Protein AF-A0A5C8LH53-F1 (afdb_monomer)

Radius of gyration: 13.23 Å; Cα contacts (8 Å, |Δi|>4): 88; chains: 1; bounding box: 44×20×26 Å

Foldseek 3Di:
DCPVVVVVVVVVVCCQAPPCAWEFEADPQQQTPDIHPNVCVVQVHDPVRRRPDHPVVRPPPPPHDYDYDD

Structure (mmCIF, N/CA/C/O backbone):
data_AF-A0A5C8LH53-F1
#
_entry.id   AF-A0A5C8LH53-F1
#
loop_
_atom_site.group_PDB
_atom_site.id
_atom_site.type_symbol
_atom_site.label_atom_id
_atom_site.label_alt_id
_atom_site.label_comp_id
_atom_site.label_asym_id
_atom_site.label_entity_id
_atom_site.label_seq_id
_atom_site.pdbx_PDB_ins_code
_atom_site.Cartn_x
_atom_site.Cartn_y
_atom_site.Cartn_z
_atom_site.o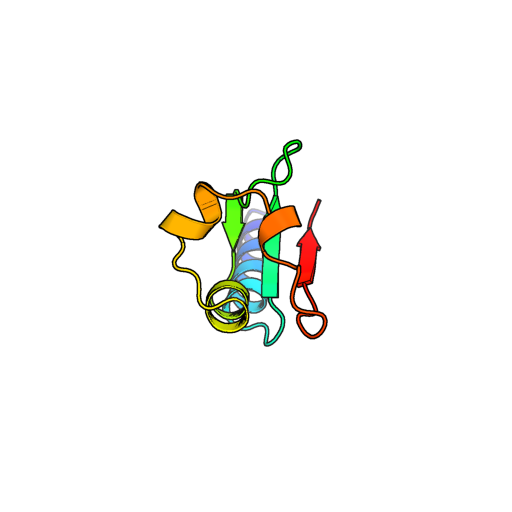ccupancy
_atom_site.B_iso_or_equiv
_atom_site.auth_seq_id
_atom_site.auth_comp_id
_atom_site.auth_asym_id
_atom_site.auth_atom_id
_atom_site.pdbx_PDB_model_num
ATOM 1 N N . MET A 1 1 ? 26.643 -0.054 -5.575 1.00 63.00 1 MET A N 1
ATOM 2 C CA . MET A 1 1 ? 26.034 -1.030 -4.627 1.00 63.00 1 MET A CA 1
ATOM 3 C C . MET A 1 1 ? 24.646 -0.589 -4.138 1.00 63.00 1 MET A C 1
ATOM 5 O O . MET A 1 1 ? 23.839 -1.462 -3.855 1.00 63.00 1 MET A O 1
ATOM 9 N N . TYR A 1 2 ? 24.314 0.712 -4.133 1.00 67.12 2 TYR A N 1
ATOM 10 C CA . TYR A 1 2 ? 22.949 1.215 -3.871 1.00 67.12 2 TYR A CA 1
ATOM 11 C C . TYR A 1 2 ? 21.946 0.999 -5.021 1.00 67.12 2 TYR A C 1
ATOM 13 O O . TYR A 1 2 ? 20.743 0.939 -4.776 1.00 67.12 2 TYR A O 1
ATOM 21 N N . ASP A 1 3 ? 22.421 0.823 -6.259 1.00 73.94 3 ASP A N 1
ATOM 22 C CA . ASP A 1 3 ? 21.552 0.763 -7.445 1.00 73.94 3 ASP A CA 1
ATOM 23 C C . ASP A 1 3 ? 20.521 -0.367 -7.392 1.00 73.94 3 ASP A C 1
ATOM 25 O O . ASP A 1 3 ? 19.394 -0.198 -7.847 1.00 73.94 3 ASP A O 1
ATOM 29 N N . ARG A 1 4 ? 20.860 -1.503 -6.767 1.00 76.94 4 ARG A N 1
ATOM 30 C CA . ARG A 1 4 ? 19.939 -2.644 -6.669 1.00 76.94 4 ARG A CA 1
ATOM 31 C C . ARG A 1 4 ? 18.719 -2.358 -5.796 1.00 76.94 4 ARG A C 1
ATOM 33 O O . ARG A 1 4 ? 17.634 -2.809 -6.146 1.00 76.94 4 ARG A O 1
ATOM 40 N N . ILE A 1 5 ? 18.880 -1.607 -4.706 1.00 80.75 5 ILE A N 1
ATOM 41 C CA . ILE A 1 5 ? 17.770 -1.263 -3.802 1.00 80.75 5 ILE A CA 1
ATOM 42 C C . ILE A 1 5 ? 16.836 -0.275 -4.499 1.00 80.75 5 ILE A C 1
ATOM 44 O O . ILE A 1 5 ? 15.632 -0.504 -4.566 1.00 80.75 5 ILE A O 1
ATOM 48 N N . VAL A 1 6 ? 17.402 0.766 -5.113 1.00 82.12 6 VAL A N 1
ATOM 49 C CA . VAL A 1 6 ? 16.625 1.788 -5.830 1.00 82.12 6 VAL A CA 1
ATOM 50 C C . VAL A 1 6 ? 15.874 1.179 -7.015 1.00 82.12 6 VAL A C 1
ATOM 52 O O . VAL A 1 6 ? 14.721 1.521 -7.275 1.00 82.12 6 VAL A O 1
ATOM 55 N N . GLN A 1 7 ? 16.501 0.253 -7.741 1.00 81.50 7 GLN A N 1
ATOM 56 C CA . GLN A 1 7 ? 15.885 -0.394 -8.895 1.00 81.50 7 GLN A CA 1
ATOM 57 C C . GLN A 1 7 ? 14.761 -1.358 -8.487 1.00 81.50 7 GLN A C 1
ATOM 59 O O . GLN A 1 7 ? 13.722 -1.393 -9.150 1.00 81.50 7 GLN A O 1
ATOM 64 N N . GLN A 1 8 ? 14.922 -2.086 -7.377 1.00 82.50 8 GLN A N 1
ATOM 65 C CA . GLN A 1 8 ? 13.861 -2.910 -6.787 1.00 82.50 8 GLN A CA 1
ATOM 66 C C . GLN A 1 8 ? 12.682 -2.050 -6.318 1.00 82.50 8 GLN A C 1
ATOM 68 O O . GLN A 1 8 ? 11.543 -2.344 -6.669 1.00 82.50 8 GLN A O 1
ATOM 73 N N . GLU A 1 9 ? 12.944 -0.947 -5.614 1.00 82.19 9 GLU A N 1
ATOM 74 C CA . GLU A 1 9 ? 11.901 -0.051 -5.106 1.00 82.19 9 GLU A CA 1
ATOM 75 C C . GLU A 1 9 ? 11.115 0.622 -6.239 1.00 82.19 9 GLU A C 1
ATOM 77 O O . GLU A 1 9 ? 9.889 0.703 -6.189 1.00 82.19 9 GLU A O 1
ATOM 82 N N . ARG A 1 10 ? 11.799 1.044 -7.311 1.00 81.81 10 ARG A N 1
ATOM 83 C CA . ARG A 1 10 ? 11.146 1.592 -8.510 1.00 81.81 10 ARG A CA 1
ATOM 84 C C . ARG A 1 10 ? 10.281 0.558 -9.208 1.00 81.81 10 ARG A C 1
ATOM 86 O O . ARG A 1 10 ? 9.136 0.851 -9.522 1.00 81.81 10 ARG A O 1
ATOM 93 N N . THR A 1 11 ? 10.812 -0.645 -9.416 1.00 81.19 11 THR A N 1
ATOM 94 C CA . THR A 1 11 ? 10.061 -1.733 -10.058 1.00 81.19 11 THR A CA 1
ATOM 95 C C . THR A 1 11 ? 8.823 -2.079 -9.236 1.00 81.19 11 THR A C 1
ATOM 97 O O . THR A 1 11 ? 7.726 -2.160 -9.783 1.00 81.19 11 THR A O 1
ATOM 100 N N . PHE A 1 12 ? 8.980 -2.198 -7.915 1.00 81.00 12 PHE A N 1
ATOM 101 C CA . PHE A 1 12 ? 7.875 -2.424 -6.993 1.00 81.00 12 PHE A CA 1
ATOM 102 C C . PHE A 1 12 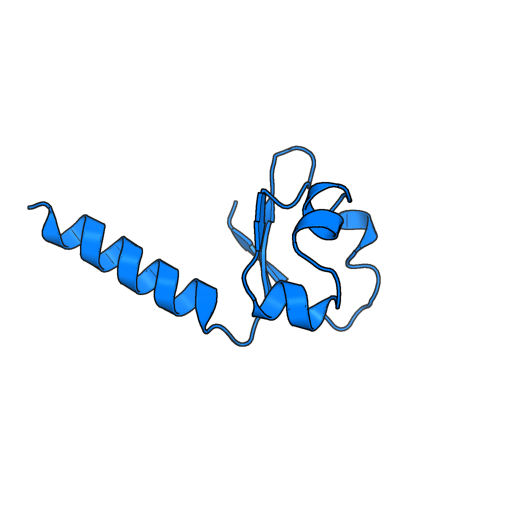? 6.840 -1.302 -7.070 1.00 81.00 12 PHE A C 1
ATOM 104 O O . PHE A 1 12 ? 5.662 -1.584 -7.246 1.00 81.00 12 PHE A O 1
ATOM 111 N N . ARG A 1 13 ? 7.264 -0.034 -7.018 1.00 80.56 13 ARG A N 1
ATOM 112 C CA . ARG A 1 13 ? 6.363 1.124 -7.092 1.00 80.56 13 ARG A CA 1
ATOM 113 C C . ARG A 1 13 ? 5.613 1.188 -8.421 1.00 80.56 13 ARG A C 1
ATOM 115 O O . ARG A 1 13 ? 4.424 1.477 -8.425 1.00 80.56 13 ARG A O 1
ATOM 122 N N . THR A 1 14 ? 6.268 0.876 -9.537 1.00 82.75 14 THR A N 1
ATOM 123 C CA . THR A 1 14 ? 5.616 0.808 -10.852 1.00 82.75 14 THR A CA 1
ATOM 124 C C . THR A 1 14 ? 4.574 -0.307 -10.894 1.00 82.75 14 THR A C 1
ATOM 126 O O . THR A 1 14 ? 3.446 -0.067 -11.310 1.00 82.75 14 THR A O 1
ATOM 129 N N . VAL A 1 15 ? 4.907 -1.513 -10.432 1.00 80.56 15 VAL A N 1
ATOM 130 C CA . VAL A 1 15 ? 3.940 -2.621 -10.390 1.00 80.56 15 VAL A CA 1
ATOM 131 C C . VAL A 1 15 ? 2.791 -2.300 -9.438 1.00 80.56 15 VAL A C 1
ATOM 133 O O . VAL A 1 15 ? 1.638 -2.531 -9.781 1.00 80.56 15 VAL A O 1
ATOM 136 N N . PHE A 1 16 ? 3.088 -1.722 -8.277 1.00 82.31 16 PHE A N 1
ATOM 137 C CA . PHE A 1 16 ? 2.092 -1.323 -7.294 1.00 82.31 16 PHE A CA 1
ATOM 138 C C . PHE A 1 16 ? 1.099 -0.320 -7.886 1.00 82.31 16 PHE A C 1
ATOM 140 O O . PHE A 1 16 ? -0.101 -0.573 -7.853 1.00 82.31 16 PHE A O 1
ATOM 147 N N . GLU A 1 17 ? 1.582 0.765 -8.492 1.00 80.56 17 GLU A N 1
ATOM 148 C CA . GLU A 1 17 ? 0.733 1.853 -8.991 1.00 80.56 17 GLU A CA 1
ATOM 149 C C . GLU A 1 17 ? -0.052 1.475 -10.260 1.00 80.56 17 GLU A C 1
ATOM 151 O O . GLU A 1 17 ? -1.210 1.864 -10.416 1.00 80.56 17 GLU A O 1
ATOM 156 N N . PHE A 1 18 ? 0.556 0.696 -11.164 1.00 79.81 18 PHE A N 1
ATOM 157 C CA . PHE A 1 18 ? -0.026 0.372 -12.474 1.00 79.81 18 PHE A CA 1
ATOM 158 C C . PHE A 1 18 ? -0.695 -1.008 -12.558 1.00 79.81 18 PHE A C 1
ATOM 160 O O . PHE A 1 18 ? -1.262 -1.336 -13.602 1.00 79.81 18 PHE A O 1
ATOM 167 N N . ALA A 1 19 ? -0.665 -1.830 -11.505 1.00 79.69 19 ALA A N 1
ATOM 168 C CA . ALA A 1 19 ? -1.374 -3.107 -11.511 1.00 79.69 19 ALA A CA 1
ATOM 169 C C . ALA A 1 19 ? -2.885 -2.907 -11.712 1.00 79.69 19 ALA A C 1
ATOM 171 O O . ALA A 1 19 ? -3.517 -2.085 -11.055 1.00 79.69 19 ALA A O 1
ATOM 172 N N . ALA A 1 20 ? -3.487 -3.731 -12.573 1.00 74.81 20 ALA A N 1
ATOM 173 C CA . ALA A 1 20 ? -4.942 -3.804 -12.742 1.00 74.81 20 ALA A CA 1
ATOM 174 C C . ALA A 1 20 ? -5.655 -4.514 -11.569 1.00 74.81 20 ALA A C 1
ATOM 176 O O . ALA A 1 20 ? -6.880 -4.607 -11.549 1.00 74.81 20 ALA A O 1
ATOM 177 N N . VAL A 1 21 ? -4.886 -5.027 -10.605 1.00 77.44 21 VAL A N 1
ATOM 178 C CA . VAL A 1 21 ? -5.361 -5.715 -9.403 1.00 77.44 21 VAL A CA 1
ATOM 179 C C . VAL A 1 21 ? -5.177 -4.788 -8.207 1.00 77.44 21 VAL A C 1
ATOM 181 O O . VAL A 1 21 ? -4.164 -4.093 -8.096 1.00 77.44 21 VAL A O 1
ATOM 184 N N . GLY A 1 22 ? -6.155 -4.779 -7.303 1.00 79.50 22 GLY A N 1
ATOM 185 C CA . GLY A 1 22 ? -6.053 -4.038 -6.057 1.00 79.50 22 GLY A CA 1
ATOM 186 C C . GLY A 1 22 ? -4.970 -4.633 -5.159 1.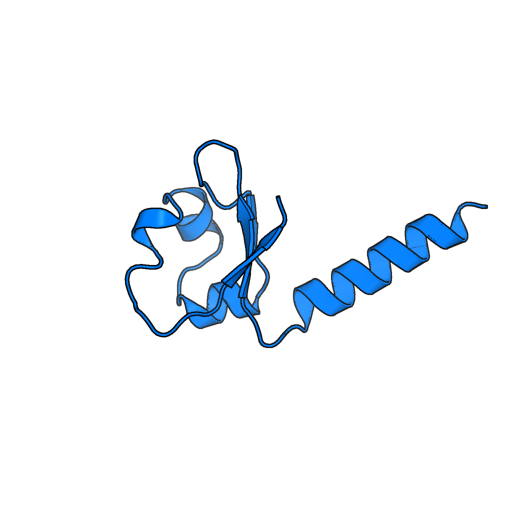00 79.50 22 GLY A C 1
ATOM 187 O O . GLY A 1 22 ? -5.048 -5.801 -4.782 1.00 79.50 22 GLY A O 1
ATOM 188 N N . ILE A 1 23 ? -3.963 -3.836 -4.817 1.00 83.25 23 ILE A N 1
ATOM 189 C CA . ILE A 1 23 ? -2.902 -4.210 -3.881 1.00 83.25 23 ILE A CA 1
ATOM 190 C C . ILE A 1 23 ? -3.053 -3.330 -2.649 1.00 83.25 23 ILE A C 1
ATOM 192 O O . ILE A 1 23 ? -3.133 -2.105 -2.757 1.00 83.25 23 ILE A O 1
ATOM 196 N N . THR A 1 24 ? -3.086 -3.949 -1.473 1.00 82.88 24 THR A N 1
ATOM 197 C CA . THR A 1 24 ? -3.089 -3.228 -0.201 1.00 82.88 24 THR A CA 1
ATOM 198 C C . THR A 1 24 ? -2.173 -3.914 0.799 1.00 82.88 24 THR A C 1
ATOM 200 O O . THR A 1 24 ? -2.090 -5.143 0.845 1.00 82.88 24 THR A O 1
ATOM 203 N N . ARG A 1 25 ? -1.468 -3.107 1.591 1.00 83.75 25 ARG A N 1
ATOM 204 C CA . ARG A 1 25 ? -0.698 -3.563 2.746 1.00 83.75 25 ARG A CA 1
ATOM 205 C C . ARG A 1 25 ? -1.532 -3.293 3.984 1.00 83.75 25 ARG A C 1
ATOM 207 O O . ARG A 1 25 ? -1.988 -2.164 4.163 1.00 83.75 25 ARG A O 1
ATOM 214 N N . ILE A 1 26 ? -1.735 -4.307 4.814 1.00 82.12 26 ILE A N 1
ATOM 215 C CA . ILE A 1 26 ? -2.503 -4.187 6.054 1.00 82.12 26 ILE A CA 1
ATOM 216 C C . ILE A 1 26 ? -1.605 -4.283 7.282 1.00 82.12 26 ILE A C 1
ATOM 218 O O . ILE A 1 26 ? -0.529 -4.870 7.225 1.00 82.12 26 ILE A O 1
ATOM 222 N N . ASP A 1 27 ? -2.057 -3.712 8.395 1.00 82.44 27 ASP A N 1
ATOM 223 C CA . ASP A 1 27 ? -1.485 -3.994 9.709 1.00 82.44 27 ASP A CA 1
ATOM 224 C C . ASP A 1 27 ? -2.016 -5.326 10.276 1.00 82.44 27 ASP A C 1
ATOM 226 O O . ASP A 1 27 ? -2.921 -5.962 9.726 1.00 82.44 27 ASP A O 1
ATOM 230 N N . LEU A 1 28 ? -1.478 -5.736 11.428 1.00 80.94 28 LEU A N 1
ATOM 231 C CA . LEU A 1 28 ? -1.936 -6.927 12.158 1.00 80.94 28 LEU A CA 1
ATOM 232 C C . LEU A 1 28 ? -3.414 -6.843 12.591 1.00 80.94 28 LEU A C 1
ATOM 234 O O . LEU A 1 28 ? -4.033 -7.868 12.867 1.00 80.94 28 LEU A O 1
ATOM 238 N N . ASN A 1 29 ? -3.994 -5.640 12.617 1.00 77.75 29 ASN A N 1
ATOM 239 C CA . ASN A 1 29 ? -5.404 -5.388 12.913 1.00 77.75 29 ASN A CA 1
ATOM 240 C C . ASN A 1 29 ? -6.271 -5.324 11.642 1.00 77.75 29 ASN A C 1
ATOM 242 O O . ASN A 1 29 ? -7.417 -4.870 11.703 1.00 77.75 29 ASN A O 1
ATOM 246 N N . GLN A 1 30 ? -5.743 -5.767 10.495 1.00 75.62 30 GLN A N 1
ATOM 247 C CA . GLN A 1 30 ? -6.413 -5.758 9.193 1.00 75.62 30 GLN A CA 1
ATOM 248 C C . GLN A 1 30 ? -6.821 -4.359 8.716 1.00 75.62 30 GLN A C 1
ATOM 250 O O . GLN A 1 30 ? -7.791 -4.208 7.971 1.00 75.62 30 GLN A O 1
ATOM 255 N N . ARG A 1 31 ? -6.104 -3.318 9.138 1.00 79.38 31 ARG A N 1
ATOM 256 C CA . ARG A 1 31 ? -6.304 -1.948 8.664 1.00 79.38 31 ARG A CA 1
ATOM 257 C C . ARG A 1 31 ? -5.382 -1.672 7.480 1.00 79.38 31 ARG A C 1
ATOM 259 O O . ARG A 1 31 ? -4.182 -1.914 7.601 1.00 79.38 31 ARG A O 1
ATOM 266 N N . PRO A 1 32 ? -5.899 -1.152 6.354 1.00 78.00 32 PRO A N 1
ATOM 267 C CA . PRO A 1 32 ? -5.074 -0.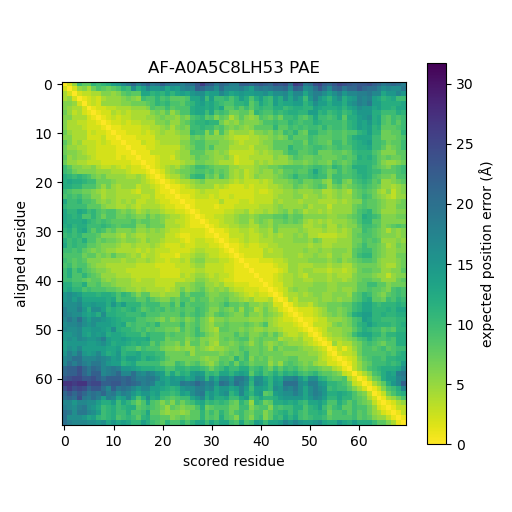719 5.232 1.00 78.00 32 PRO A CA 1
ATOM 268 C C . PRO A 1 32 ? -4.074 0.360 5.670 1.00 78.00 32 PRO A C 1
ATOM 270 O O . PRO A 1 32 ? -4.464 1.456 6.069 1.00 78.00 32 PRO A O 1
ATOM 273 N N . ILE A 1 33 ? -2.782 0.052 5.583 1.00 81.19 33 ILE A N 1
ATOM 274 C CA . ILE A 1 33 ? -1.681 1.008 5.756 1.00 81.19 33 ILE A CA 1
ATOM 275 C C . ILE A 1 33 ? -1.425 1.717 4.423 1.00 81.19 33 ILE A C 1
ATOM 277 O O . ILE A 1 33 ? -1.311 2.939 4.370 1.00 81.19 33 ILE A O 1
ATOM 281 N N . GLU A 1 34 ? -1.374 0.938 3.341 1.00 79.88 34 GLU A N 1
ATOM 282 C CA . GLU A 1 34 ? -1.124 1.407 1.979 1.00 79.88 34 GLU A CA 1
ATOM 283 C C . GLU A 1 34 ? -2.068 0.701 1.005 1.00 79.88 34 GLU A C 1
ATOM 285 O O . GLU A 1 34 ? -2.409 -0.469 1.178 1.00 79.88 34 GLU A O 1
ATOM 290 N N . SER A 1 35 ? -2.494 1.408 -0.035 1.00 80.69 35 SER A N 1
ATOM 291 C CA . SER A 1 35 ? -3.324 0.862 -1.108 1.00 80.69 35 SER A CA 1
ATOM 292 C C . SER A 1 35 ? -2.942 1.489 -2.435 1.00 80.69 35 SER A C 1
ATOM 294 O O . SER A 1 35 ? -2.662 2.685 -2.486 1.00 80.69 35 SER A O 1
ATOM 296 N N . ASN A 1 36 ? -2.930 0.693 -3.502 1.00 84.44 36 ASN A N 1
ATOM 297 C CA . ASN A 1 36 ? -2.734 1.239 -4.835 1.00 84.44 36 ASN A CA 1
ATOM 298 C C . ASN A 1 36 ? -4.017 1.890 -5.357 1.00 84.44 36 ASN A C 1
ATOM 300 O O . ASN A 1 36 ? -5.135 1.609 -4.911 1.00 84.44 36 ASN A O 1
ATOM 304 N N . SER A 1 37 ? -3.863 2.746 -6.360 1.00 82.44 37 SER A N 1
ATOM 305 C CA . SER A 1 37 ? -4.989 3.438 -6.978 1.00 82.44 37 SER A CA 1
ATOM 306 C C . SER A 1 37 ? -5.978 2.470 -7.655 1.00 82.44 37 SER A C 1
ATOM 308 O O . SER A 1 37 ? -7.163 2.782 -7.767 1.00 82.44 37 SER A O 1
ATOM 310 N N . ALA A 1 38 ? -5.565 1.251 -8.029 1.00 83.62 38 ALA A N 1
ATOM 311 C CA . ALA A 1 38 ? -6.493 0.199 -8.459 1.00 83.62 38 ALA A CA 1
ATOM 312 C C . ALA A 1 38 ? -7.395 -0.309 -7.323 1.00 83.62 38 ALA A C 1
ATOM 314 O O . ALA A 1 38 ? -8.593 -0.446 -7.537 1.00 83.62 38 ALA A O 1
ATOM 315 N N . PHE A 1 39 ? -6.873 -0.521 -6.115 1.00 80.44 39 PHE A N 1
ATOM 316 C CA . PHE A 1 39 ? -7.641 -0.953 -4.945 1.00 80.44 39 PHE A CA 1
ATOM 317 C C . PHE A 1 39 ? -8.674 0.099 -4.528 1.00 80.44 39 PHE A C 1
ATOM 319 O O . PHE A 1 39 ? -9.836 -0.234 -4.290 1.00 80.44 39 PHE A O 1
ATOM 326 N N . GLN A 1 40 ? -8.275 1.374 -4.545 1.00 79.62 40 GLN A N 1
ATOM 327 C CA . GLN A 1 40 ? -9.174 2.508 -4.309 1.00 79.62 40 GLN A CA 1
ATOM 328 C C . GLN A 1 40 ? -10.288 2.568 -5.363 1.00 79.62 40 GLN A C 1
ATOM 330 O O . GLN A 1 40 ? -11.462 2.653 -5.015 1.00 79.62 40 GLN A O 1
ATOM 335 N N . ARG A 1 41 ? -9.949 2.433 -6.656 1.00 79.44 41 ARG A N 1
ATOM 336 C CA . ARG A 1 41 ? -10.937 2.381 -7.751 1.00 79.44 41 ARG A CA 1
ATOM 337 C C . ARG A 1 41 ? -11.856 1.160 -7.673 1.00 79.44 41 ARG A C 1
ATOM 339 O O . ARG A 1 41 ? -13.039 1.285 -7.961 1.00 79.44 41 ARG A O 1
ATOM 346 N N . MET A 1 42 ? -11.327 -0.006 -7.299 1.00 76.50 42 MET A N 1
ATOM 347 C CA . MET A 1 42 ? -12.087 -1.258 -7.215 1.00 76.50 42 MET A CA 1
ATOM 348 C C . MET A 1 42 ? -13.118 -1.232 -6.093 1.00 76.50 42 MET A C 1
ATOM 350 O O . MET A 1 42 ? -14.212 -1.764 -6.265 1.00 76.50 42 MET A O 1
ATOM 354 N N . LEU A 1 43 ? -12.773 -0.641 -4.950 1.00 75.06 43 LEU A N 1
ATOM 355 C CA . LEU A 1 43 ? -13.682 -0.561 -3.811 1.00 75.06 43 LEU A CA 1
ATOM 356 C C . LEU A 1 43 ? -14.503 0.736 -3.789 1.00 75.06 43 LEU A C 1
ATOM 358 O O . LEU A 1 43 ? -15.506 0.797 -3.087 1.00 75.06 43 LEU 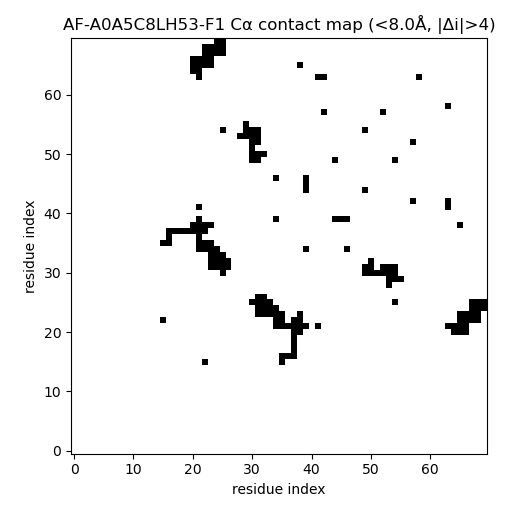A O 1
ATOM 362 N N . GLY A 1 44 ? -14.106 1.753 -4.560 1.00 74.50 44 GLY A N 1
ATOM 363 C CA . GLY A 1 44 ? -14.787 3.049 -4.628 1.00 74.50 44 GLY A CA 1
ATOM 364 C C . GLY A 1 44 ? -14.625 3.906 -3.370 1.00 74.50 44 GLY A C 1
ATOM 365 O O . GLY A 1 44 ? -15.321 4.907 -3.235 1.00 74.50 44 GLY A O 1
ATOM 366 N N . TYR A 1 45 ? -13.724 3.524 -2.460 1.00 72.25 45 TYR A N 1
ATOM 367 C CA . TYR A 1 45 ? -13.436 4.261 -1.230 1.00 72.25 45 TYR A CA 1
ATOM 368 C C . TYR A 1 45 ? -12.179 5.112 -1.393 1.00 72.25 45 TYR A C 1
ATOM 370 O O . TYR A 1 45 ? -11.167 4.652 -1.929 1.00 72.25 45 TYR A O 1
ATOM 378 N N . GLY A 1 46 ? -12.228 6.346 -0.887 1.00 67.06 46 GLY A N 1
ATOM 379 C CA . GLY A 1 46 ? -11.054 7.214 -0.816 1.00 67.06 46 GLY A CA 1
ATOM 380 C C . GLY A 1 46 ? -10.063 6.748 0.255 1.00 67.06 46 GLY A C 1
ATOM 381 O O . GLY A 1 46 ? -10.456 6.134 1.245 1.00 67.06 46 GLY A O 1
ATOM 382 N N . GLU A 1 47 ? -8.777 7.082 0.100 1.00 67.75 47 GLU A N 1
ATOM 383 C CA . GLU A 1 47 ? -7.681 6.666 1.000 1.00 67.75 47 GLU A CA 1
ATOM 384 C C . GLU A 1 47 ? -7.992 6.891 2.495 1.00 67.75 47 GLU A C 1
ATOM 386 O O . GLU A 1 47 ? -7.697 6.050 3.345 1.00 67.75 47 GLU A O 1
ATOM 391 N N . ILE A 1 48 ? -8.643 8.013 2.815 1.00 65.75 48 ILE A N 1
ATOM 392 C CA . ILE A 1 48 ? -9.009 8.410 4.183 1.00 65.75 48 ILE A CA 1
ATOM 393 C C . ILE A 1 48 ? -10.074 7.475 4.777 1.00 65.75 48 ILE A C 1
ATOM 395 O O . ILE A 1 48 ? -10.020 7.130 5.959 1.00 65.75 48 ILE A O 1
ATOM 399 N N . GLU A 1 49 ? -11.034 7.040 3.962 1.00 66.81 49 GLU A N 1
ATOM 400 C CA . GLU A 1 49 ? -12.088 6.120 4.390 1.0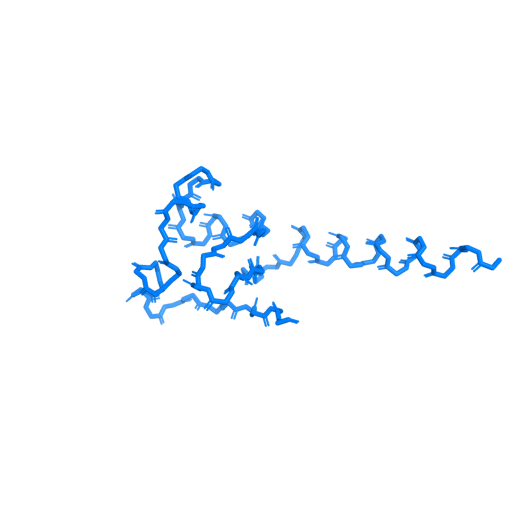0 66.81 49 GLU A CA 1
ATOM 401 C C . GLU A 1 49 ? -11.553 4.697 4.558 1.00 66.81 49 GLU A C 1
ATOM 403 O O . GLU A 1 49 ? -11.988 3.986 5.466 1.00 66.81 49 GLU A O 1
ATOM 408 N N . MET A 1 50 ? -10.570 4.303 3.737 1.00 69.38 50 MET A N 1
ATOM 409 C CA . MET A 1 50 ? -9.906 3.001 3.854 1.00 69.38 50 MET A CA 1
ATOM 410 C C . MET A 1 50 ? -9.079 2.892 5.135 1.00 69.38 50 MET A C 1
ATOM 412 O O . MET A 1 50 ? -9.151 1.876 5.815 1.00 69.38 50 MET A O 1
ATOM 416 N N . LYS A 1 51 ? -8.337 3.942 5.514 1.00 68.00 51 LYS A N 1
ATOM 417 C CA . LYS A 1 51 ? -7.490 3.928 6.725 1.00 68.00 51 LYS A CA 1
ATOM 418 C C . LYS A 1 51 ? -8.281 3.762 8.025 1.00 68.00 51 LYS A C 1
ATOM 420 O O . LYS A 1 51 ? -7.762 3.234 9.006 1.00 68.00 51 LYS A O 1
ATOM 425 N N . ASN A 1 52 ? -9.541 4.194 8.034 1.00 69.88 52 ASN A N 1
ATOM 426 C CA . ASN A 1 52 ? -10.402 4.152 9.216 1.00 69.88 52 ASN A CA 1
ATOM 427 C C . ASN A 1 52 ? -11.348 2.945 9.259 1.00 69.88 52 ASN A C 1
ATOM 429 O O . ASN A 1 52 ? -12.104 2.807 10.223 1.00 69.8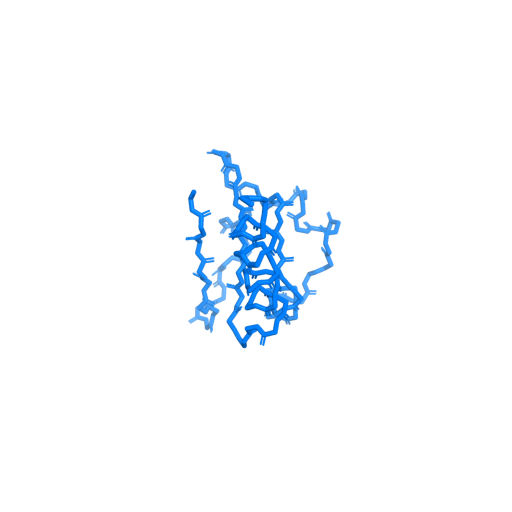8 52 ASN A O 1
ATOM 433 N N . LYS A 1 53 ? -11.318 2.061 8.253 1.00 70.75 53 LYS A N 1
ATOM 434 C CA . LYS A 1 53 ? -12.174 0.872 8.201 1.00 70.75 53 LYS A CA 1
ATOM 435 C C . LYS A 1 53 ? -11.338 -0.409 8.147 1.00 70.75 53 LYS A C 1
ATOM 437 O O . LYS A 1 53 ? -10.344 -0.470 7.430 1.00 70.75 53 LYS A O 1
ATOM 442 N N . PRO A 1 54 ? -11.732 -1.452 8.896 1.00 70.25 54 PRO A N 1
ATOM 443 C CA . PRO A 1 54 ? -11.093 -2.751 8.770 1.00 70.25 54 PRO A CA 1
ATOM 444 C C . PRO A 1 54 ? -11.375 -3.333 7.381 1.00 70.25 54 PRO A C 1
ATOM 446 O O . PRO A 1 54 ? -12.505 -3.274 6.888 1.00 70.25 54 PRO A O 1
ATOM 449 N N . LEU A 1 55 ? -10.349 -3.938 6.779 1.00 72.38 55 LEU A N 1
ATOM 450 C CA . LEU A 1 55 ? -10.400 -4.562 5.457 1.00 72.38 55 LEU A CA 1
ATOM 451 C C . LEU A 1 55 ? -11.544 -5.587 5.350 1.00 72.38 55 LEU A C 1
ATOM 453 O O . LEU A 1 55 ? -12.212 -5.675 4.319 1.00 72.38 55 LEU A O 1
ATOM 457 N N . SER A 1 56 ? -11.818 -6.312 6.438 1.00 70.19 56 SER A N 1
ATOM 458 C CA . SER A 1 56 ? -12.905 -7.294 6.540 1.00 70.19 56 SER A CA 1
ATOM 459 C C . SER A 1 56 ? -14.292 -6.716 6.234 1.00 70.19 56 SER A C 1
ATOM 461 O O . SER A 1 56 ? -15.128 -7.409 5.659 1.00 70.19 56 SER A O 1
ATOM 463 N N . GLY A 1 57 ? -14.530 -5.439 6.548 1.00 69.00 57 GLY A N 1
ATOM 464 C CA . GLY A 1 57 ? -15.782 -4.745 6.238 1.00 69.00 57 GLY A CA 1
ATOM 465 C C . GLY A 1 57 ? -15.891 -4.266 4.786 1.00 69.00 57 GLY A C 1
ATOM 466 O O . GLY A 1 57 ? -16.979 -3.900 4.351 1.00 69.00 57 GLY A O 1
ATOM 467 N N . MET A 1 58 ? -14.785 -4.259 4.034 1.00 69.12 58 MET A N 1
ATOM 468 C CA . MET A 1 58 ? -14.708 -3.685 2.683 1.00 69.12 58 MET A CA 1
ATOM 469 C C . MET A 1 58 ? -14.781 -4.753 1.581 1.00 69.12 58 MET A C 1
ATOM 471 O O . MET A 1 58 ? -15.330 -4.498 0.514 1.00 69.12 58 MET A O 1
ATOM 475 N N . ILE A 1 59 ? -14.288 -5.972 1.837 1.00 64.88 59 ILE A N 1
ATOM 476 C CA . ILE A 1 59 ? -14.217 -7.072 0.845 1.00 64.88 59 ILE A CA 1
ATOM 477 C C . ILE A 1 59 ? -15.564 -7.821 0.679 1.00 64.88 59 ILE A C 1
ATOM 479 O O . ILE A 1 59 ? -15.665 -8.814 -0.036 1.00 64.88 59 ILE A O 1
ATOM 483 N N . ILE A 1 60 ? -16.662 -7.336 1.268 1.00 57.03 60 ILE A N 1
ATOM 484 C CA . ILE A 1 60 ? -17.964 -8.038 1.268 1.00 57.03 60 ILE A CA 1
ATOM 485 C C . ILE A 1 60 ? -18.553 -8.206 -0.157 1.00 57.03 60 ILE A C 1
ATOM 487 O O . ILE A 1 60 ? -19.439 -9.032 -0.381 1.00 57.03 60 ILE A O 1
ATOM 491 N N . ASN A 1 61 ? -18.026 -7.503 -1.164 1.00 52.12 61 ASN A N 1
ATOM 492 C CA . ASN A 1 61 ? -18.442 -7.657 -2.555 1.00 52.12 61 ASN A CA 1
ATOM 493 C C . ASN A 1 61 ? -17.568 -8.696 -3.294 1.00 52.12 61 ASN A C 1
ATOM 495 O O . ASN A 1 61 ? -16.413 -8.434 -3.629 1.00 52.12 61 ASN A O 1
ATOM 499 N N . ARG A 1 62 ? -18.126 -9.887 -3.568 1.00 50.69 62 ARG A N 1
ATOM 500 C CA . ARG A 1 62 ? -17.453 -11.109 -4.083 1.00 50.69 62 ARG A CA 1
ATOM 501 C C . ARG A 1 62 ? -16.801 -11.020 -5.487 1.00 50.69 62 ARG A C 1
ATOM 503 O O . ARG A 1 62 ? -16.633 -12.043 -6.145 1.00 50.69 62 ARG A O 1
ATOM 510 N N . ARG A 1 63 ? -16.439 -9.835 -5.985 1.00 52.66 63 ARG A N 1
ATOM 511 C CA . ARG A 1 63 ? -15.789 -9.645 -7.300 1.00 52.66 63 ARG A CA 1
ATOM 512 C C . ARG A 1 63 ? -14.411 -8.978 -7.246 1.00 52.66 63 ARG A C 1
ATOM 514 O O . ARG A 1 63 ? -13.787 -8.831 -8.291 1.00 52.66 63 ARG A O 1
ATOM 521 N N . ALA A 1 64 ? -13.918 -8.598 -6.067 1.00 54.12 64 ALA A N 1
ATOM 522 C CA . ALA A 1 64 ? -12.608 -7.965 -5.936 1.00 54.12 64 ALA A CA 1
ATOM 523 C C . ALA A 1 64 ? -11.509 -8.998 -5.629 1.00 54.12 64 ALA A C 1
ATOM 525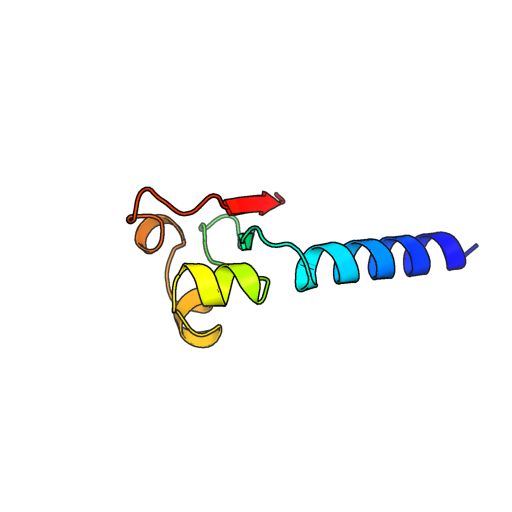 O O . ALA A 1 64 ? -11.464 -9.560 -4.537 1.00 54.12 64 ALA A O 1
ATOM 526 N N . GLY A 1 65 ? -10.610 -9.239 -6.588 1.00 56.88 65 GLY A N 1
ATOM 527 C CA . GLY A 1 65 ? -9.329 -9.898 -6.328 1.00 56.88 65 GLY A CA 1
ATOM 528 C C . GLY A 1 65 ? -8.365 -8.889 -5.710 1.00 56.88 65 GLY A C 1
ATOM 529 O O . GLY A 1 65 ? -8.058 -7.880 -6.3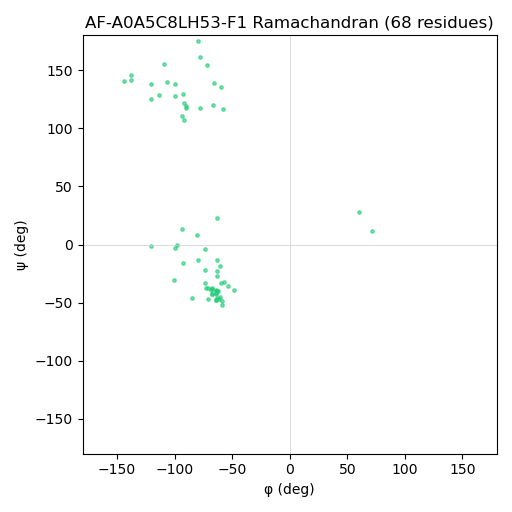41 1.00 56.88 65 GLY A O 1
ATOM 530 N N . VAL A 1 66 ? -7.929 -9.133 -4.475 1.00 59.12 66 VAL A N 1
ATOM 531 C CA . VAL A 1 66 ? -7.002 -8.257 -3.749 1.00 59.12 66 VAL A CA 1
ATOM 532 C C . VAL A 1 66 ? -5.761 -9.065 -3.416 1.00 59.12 66 VAL A C 1
ATOM 534 O O . VAL A 1 66 ? -5.867 -10.130 -2.808 1.00 59.12 66 VAL A O 1
ATOM 537 N N . ILE A 1 67 ? -4.591 -8.570 -3.810 1.00 66.88 67 ILE A N 1
ATOM 538 C CA . ILE A 1 67 ? -3.323 -9.166 -3.393 1.00 66.88 67 ILE A CA 1
ATOM 539 C C . ILE A 1 67 ? -2.897 -8.480 -2.101 1.00 66.88 67 ILE A C 1
ATOM 541 O O . ILE A 1 67 ? -2.656 -7.272 -2.066 1.00 66.88 67 ILE A O 1
ATOM 545 N N . MET A 1 68 ? -2.823 -9.278 -1.042 1.00 64.75 68 MET A N 1
ATOM 546 C CA . MET A 1 68 ? -2.283 -8.874 0.246 1.00 64.75 68 MET A CA 1
ATOM 547 C C . MET A 1 68 ? -0.784 -9.169 0.254 1.00 64.75 68 MET A C 1
ATOM 549 O O . MET A 1 68 ? -0.384 -10.323 0.102 1.00 64.75 68 MET A O 1
ATOM 553 N N . LEU A 1 69 ? 0.038 -8.134 0.423 1.00 66.75 69 LEU A N 1
ATOM 554 C CA . LEU A 1 69 ? 1.431 -8.316 0.828 1.00 66.75 69 LEU A CA 1
ATOM 555 C C . LEU A 1 69 ? 1.484 -8.243 2.356 1.00 66.75 69 LEU A C 1
ATOM 557 O O . LEU A 1 69 ? 1.033 -7.251 2.934 1.00 66.75 69 LEU A O 1
ATOM 561 N N . ILE A 1 70 ? 1.976 -9.321 2.967 1.00 57.91 70 ILE A N 1
ATOM 562 C CA . ILE A 1 70 ? 2.228 -9.450 4.408 1.00 57.91 70 ILE A CA 1
ATOM 563 C C . ILE A 1 70 ? 3.611 -8.883 4.722 1.00 57.91 70 ILE A C 1
ATOM 565 O O . ILE A 1 70 ? 4.532 -9.155 3.915 1.00 57.91 70 ILE A O 1
#

Solvent-accessible surface area (backbone atoms only — not comparable to full-atom values): 4121 Å² total; per-residue (Å²): 129,67,61,62,58,56,52,50,52,49,52,49,50,50,51,49,54,68,33,93,50,18,36,38,33,54,48,98,78,41,28,42,76,44,68,21,65,33,30,32,63,72,71,70,46,55,75,72,61,41,52,76,36,49,47,80,78,68,62,77,57,94,79,74,68,67,52,74,56,131

Mean predicted aligned error: 8.03 Å

Nearest PDB structures (foldseek):
  2r78-assembly1_A  TM=8.915E-01  e=3.603E-02  Geobacter sulfurreducens PCA
  4i5s-assembly1_B  TM=7.469E-01  e=1.287E-01  Streptococcus mutans UA159
  1vb6-assembly1_A  TM=7.871E-01  e=2.514E-01  Escherichia coli K-12
  3luq-assembly1_D  TM=6.274E-01  e=2.351E-01  Geobacter sulfurreducens PCA
  3mfx-assembly2_C-2  TM=7.030E-01  e=4.912E-01  Shewanella oneidensis

Sequence (70 aa):
MYDRIVQQERTFRTVFEFAAVGITRIDLNQRPIESNSAFQRMLGYGEIEMKNKPLSGMIINRRAGVIMLI

Secondary structure (DSSP, 8-state):
--HHHHHHHHHHHHHHHH-SSEEEEE-TTS-EEEE-HHHHHHHT--HHHHHTS-GGGTTTSTT--EEEE-

pLDDT: mean 73.83, std 8.97, range [50.69, 84.44]